Protein AF-A0A314XZB0-F1 (afdb_monomer)

Foldseek 3Di:
DDPPPPPDDPVPPVPLDFDKDFPDWDQDPPNPWIWTFMQGQQFIWIATPPVRDIDTDGGRDDPDPDPSSDRPADPVNCPVVVVVVDDD

Radius of gyration: 19.05 Å; Cα contacts (8 Å, |Δi|>4): 107; chains: 1; bounding box: 46×52×43 Å

Sequence (88 aa):
MVPEHNLDDPSKEETWYYAFVVLFLAREANKEGSSLLLHIPCKVISYNLRDKSFEKACELTSKGTESKRSLQVGWRDAYHYIETLACV

Secondary structure (DSSP, 8-state):
---------GGG--------EEEEEEE-SSTT-EEEEEEETTEEEEEETTT--EEEEEE----SS--TTS-SS-TTTTHHHHGGGS--

Nearest PDB structures (foldseek):
  8ghl-assembly1_G  TM=5.248E-01  e=9.9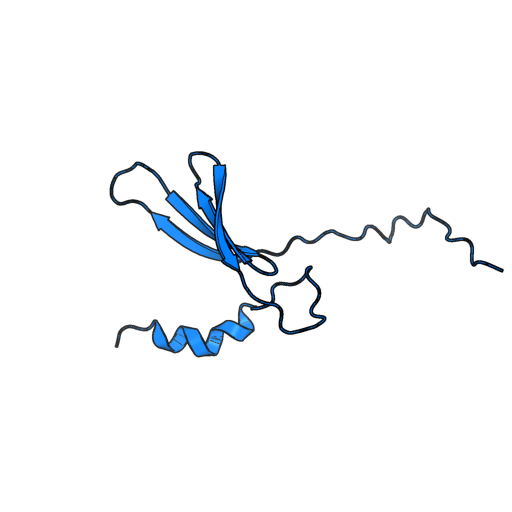88E-01  Saccharomyces cerevisiae
  9eh2-assembly1_y  TM=6.565E-01  e=1.642E+00  Homo sapiens
  8hmf-assembly1_E  TM=4.688E-01  e=7.320E-01  Tetrahymena thermophila
  8ghn-assembly1_G  TM=5.248E-01  e=4.725E+00  Saccharomyces cerevisiae
  8ghn-assembly1_A  TM=5.292E-01  e=5.028E+00  Saccharomyces cerevisiae

pLDDT: mean 71.65, std 15.75, range [35.84, 93.38]

Mean predicted aligned error: 13.26 Å

Organism: NCBI:txid2094558

Solvent-accessible surface area (backbone atoms only — not comparable to full-atom values): 5802 Å² total; per-residue (Å²): 137,80,83,80,79,79,85,83,58,84,87,68,67,76,74,82,71,82,62,71,45,82,75,45,79,48,70,49,93,60,94,82,44,42,32,39,33,34,41,38,45,52,27,32,32,36,35,35,69,77,84,69,46,78,44,84,72,45,78,45,82,73,93,58,92,68,59,80,73,43,62,86,73,48,78,81,71,46,53,83,62,52,70,75,70,61,85,127

Structure (mmCIF, N/CA/C/O backbone):
data_AF-A0A314XZB0-F1
#
_entry.id   AF-A0A314XZB0-F1
#
loop_
_atom_site.group_PDB
_atom_site.id
_atom_site.type_symbol
_atom_site.label_atom_id
_atom_site.label_alt_id
_atom_site.label_comp_id
_atom_site.label_asym_id
_atom_site.label_entity_id
_atom_site.label_seq_id
_atom_site.pdbx_PDB_ins_code
_atom_site.Cartn_x
_atom_site.Cartn_y
_atom_site.Cartn_z
_atom_site.occupancy
_atom_site.B_iso_or_equiv
_atom_site.auth_seq_id
_atom_site.auth_comp_id
_atom_site.auth_asym_id
_atom_site.auth_atom_id
_atom_site.pdbx_PDB_model_num
ATOM 1 N N . MET A 1 1 ? 29.480 22.215 -27.049 1.00 35.84 1 MET A N 1
ATOM 2 C CA . MET A 1 1 ? 28.287 22.903 -27.578 1.00 35.84 1 MET A CA 1
ATOM 3 C C . MET A 1 1 ? 27.095 22.133 -27.042 1.00 35.84 1 MET A C 1
ATOM 5 O O . MET A 1 1 ? 26.910 20.985 -27.423 1.00 35.84 1 MET A O 1
ATOM 9 N N . VAL A 1 2 ? 26.450 22.670 -26.009 1.00 41.84 2 VAL A N 1
ATOM 10 C CA . VAL A 1 2 ? 25.320 22.024 -25.324 1.00 41.84 2 VAL A CA 1
ATOM 11 C C . VAL A 1 2 ? 24.094 22.198 -26.223 1.00 41.84 2 VAL A C 1
ATOM 13 O O . VAL A 1 2 ? 23.909 23.311 -26.715 1.00 41.84 2 VAL A O 1
ATOM 16 N N . PRO A 1 3 ? 23.283 21.162 -26.497 1.00 46.22 3 PRO A N 1
ATOM 17 C CA . PRO A 1 3 ? 22.017 21.378 -27.177 1.00 46.22 3 PRO A CA 1
ATOM 18 C C . PRO A 1 3 ? 21.109 22.142 -26.218 1.00 46.22 3 PRO A C 1
ATOM 20 O O . PRO A 1 3 ? 20.826 21.668 -25.116 1.00 46.22 3 PRO A O 1
ATOM 23 N N . GLU A 1 4 ? 20.698 23.339 -26.618 1.00 50.84 4 GLU A N 1
ATOM 24 C CA . GLU A 1 4 ? 19.723 24.112 -25.864 1.00 50.84 4 GLU A CA 1
ATOM 25 C C . GLU A 1 4 ? 18.405 23.339 -25.849 1.00 50.84 4 GLU A C 1
ATOM 27 O O . GLU A 1 4 ? 17.790 23.071 -26.884 1.00 50.84 4 GLU A O 1
ATOM 32 N N . HIS A 1 5 ? 18.006 22.906 -24.656 1.00 53.44 5 HIS A N 1
ATOM 33 C CA . HIS A 1 5 ? 16.689 22.345 -24.426 1.00 53.44 5 HIS A CA 1
ATOM 34 C C . HIS A 1 5 ? 15.675 23.484 -24.535 1.00 53.44 5 HIS A C 1
ATOM 36 O O . HIS A 1 5 ? 15.451 24.220 -23.577 1.00 53.44 5 HIS A O 1
ATOM 42 N N . ASN A 1 6 ? 15.074 23.627 -25.715 1.00 44.91 6 ASN A N 1
ATOM 43 C CA . ASN A 1 6 ? 13.856 24.408 -25.892 1.00 44.91 6 ASN A CA 1
ATOM 44 C C . ASN A 1 6 ? 12.785 23.837 -24.946 1.00 44.91 6 ASN A C 1
ATOM 46 O O . ASN A 1 6 ? 12.447 22.654 -25.030 1.00 44.91 6 ASN A O 1
ATOM 50 N N . LEU A 1 7 ? 12.321 24.667 -24.013 1.00 57.59 7 LEU A N 1
ATOM 51 C CA . LEU A 1 7 ? 11.486 24.287 -22.869 1.00 57.59 7 LEU A CA 1
ATOM 52 C C . LEU A 1 7 ? 9.971 24.380 -23.124 1.00 57.59 7 LEU A C 1
ATOM 54 O O . LEU A 1 7 ? 9.206 24.135 -22.201 1.00 57.59 7 LEU A O 1
ATOM 58 N N . ASP A 1 8 ? 9.526 24.653 -24.351 1.00 56.34 8 ASP A N 1
ATOM 59 C CA . ASP A 1 8 ? 8.113 24.946 -24.641 1.00 56.34 8 ASP A CA 1
ATOM 60 C C . ASP A 1 8 ? 7.499 23.995 -25.684 1.00 56.34 8 ASP A C 1
ATOM 62 O O . ASP A 1 8 ? 6.935 24.425 -26.689 1.00 56.34 8 ASP A O 1
ATOM 66 N N . ASP A 1 9 ? 7.608 22.682 -25.462 1.00 55.25 9 ASP A N 1
ATOM 67 C CA . ASP A 1 9 ? 6.763 21.702 -26.156 1.00 55.25 9 ASP A CA 1
ATOM 68 C C . ASP A 1 9 ? 5.655 21.210 -25.202 1.00 55.25 9 ASP A C 1
ATOM 70 O O . ASP A 1 9 ? 5.920 20.352 -24.352 1.00 55.25 9 ASP A O 1
ATOM 74 N N . PRO A 1 10 ? 4.410 21.715 -25.324 1.00 53.66 10 PRO A N 1
ATOM 75 C CA . PRO A 1 10 ? 3.286 21.289 -24.490 1.00 53.66 10 PRO A CA 1
ATOM 76 C C . PRO A 1 10 ? 2.868 19.827 -24.733 1.00 53.66 10 PRO A C 1
ATOM 78 O O . PRO A 1 10 ? 1.998 19.321 -24.031 1.00 53.66 10 PRO A O 1
ATOM 81 N N . SER A 1 11 ? 3.478 19.112 -25.690 1.00 54.06 11 SER A N 1
ATOM 82 C CA . SER A 1 11 ? 3.254 17.672 -25.878 1.00 54.06 11 SER A CA 1
ATOM 83 C C . SER A 1 11 ? 4.033 16.785 -24.897 1.00 54.06 11 SER A C 1
ATOM 85 O O . SER A 1 11 ? 3.774 15.584 -24.820 1.00 54.06 11 SER A O 1
ATOM 87 N N . LYS A 1 12 ? 4.956 17.361 -24.110 1.00 50.47 12 LYS A N 1
ATOM 88 C CA . LYS A 1 12 ? 5.694 16.663 -23.045 1.00 50.47 12 LYS A CA 1
ATOM 89 C C . LYS A 1 12 ? 5.138 16.954 -21.657 1.00 50.47 12 LYS A C 1
ATOM 91 O O . LYS A 1 12 ? 5.895 17.101 -20.698 1.00 50.47 12 LYS A O 1
ATOM 96 N N . GLU A 1 13 ? 3.817 17.001 -21.524 1.00 53.16 13 GLU A N 1
ATOM 97 C CA . GLU A 1 13 ? 3.204 16.760 -20.223 1.00 53.16 13 GLU A CA 1
ATOM 98 C C . GLU A 1 13 ? 3.537 15.319 -19.825 1.00 53.16 13 GLU A C 1
ATOM 100 O O . GLU A 1 13 ? 2.825 14.378 -20.178 1.00 53.16 13 GLU A O 1
ATOM 105 N N . GLU A 1 14 ? 4.669 15.123 -19.137 1.00 57.81 14 GLU A N 1
ATOM 106 C CA . GLU A 1 14 ? 4.968 13.859 -18.476 1.00 57.81 14 GLU A CA 1
ATOM 107 C C . GLU A 1 14 ? 3.806 13.586 -17.531 1.00 57.81 14 GLU A C 1
ATOM 109 O O . GLU A 1 14 ? 3.681 14.186 -16.466 1.00 57.81 14 GLU A O 1
ATOM 114 N N . THR A 1 15 ? 2.875 12.747 -17.968 1.00 52.88 15 THR A N 1
ATOM 115 C CA . THR A 1 15 ? 1.687 12.438 -17.198 1.00 52.88 15 THR A CA 1
ATOM 116 C C . THR A 1 15 ? 2.157 11.553 -16.054 1.00 52.88 15 THR A C 1
ATOM 118 O O . THR A 1 15 ? 2.503 10.387 -16.249 1.00 52.88 15 THR A O 1
ATOM 121 N N . TRP A 1 16 ? 2.264 12.135 -14.860 1.00 56.19 16 TRP A N 1
ATOM 122 C CA . TRP A 1 16 ? 2.720 11.458 -13.649 1.00 56.19 16 TRP A CA 1
ATOM 123 C C . TRP A 1 16 ? 1.662 10.438 -13.206 1.00 56.19 16 TRP A C 1
ATOM 125 O O .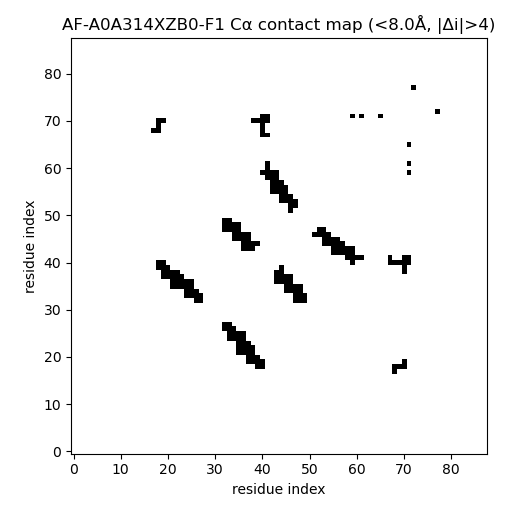 TRP A 1 16 ? 0.893 10.673 -12.275 1.00 56.19 16 TRP A O 1
ATOM 135 N N . TYR A 1 17 ? 1.586 9.299 -13.894 1.00 60.00 17 TYR A N 1
ATOM 136 C CA . TYR A 1 17 ? 0.689 8.209 -13.536 1.00 60.00 17 TYR A CA 1
ATOM 137 C C . TYR A 1 17 ? 1.203 7.527 -12.268 1.00 60.00 17 TYR A C 1
ATOM 139 O O . TYR A 1 17 ? 2.128 6.716 -12.300 1.00 60.00 17 TYR A O 1
ATOM 147 N N . TYR A 1 18 ? 0.596 7.862 -11.131 1.00 69.56 18 TYR A N 1
ATOM 148 C CA . TYR A 1 18 ? 0.827 7.147 -9.883 1.00 69.56 18 TYR A CA 1
ATOM 149 C C . TYR A 1 18 ? 0.008 5.852 -9.887 1.00 69.56 18 TYR A C 1
ATOM 151 O O . TYR A 1 18 ? -1.207 5.870 -9.687 1.00 69.56 18 TYR A O 1
ATOM 159 N N . ALA A 1 19 ? 0.661 4.723 -10.162 1.00 79.50 19 ALA A N 1
ATOM 160 C CA . ALA A 1 19 ? 0.009 3.418 -10.170 1.00 79.50 19 ALA A CA 1
ATOM 161 C C . ALA A 1 19 ? -0.136 2.862 -8.744 1.00 79.50 19 ALA A C 1
ATOM 163 O O . ALA A 1 19 ? 0.824 2.840 -7.973 1.00 79.50 19 ALA A O 1
ATOM 164 N N . PHE A 1 20 ? -1.327 2.365 -8.414 1.00 85.88 20 PHE A N 1
ATOM 165 C CA . PHE A 1 20 ? -1.600 1.630 -7.180 1.00 85.88 20 PHE A CA 1
ATOM 166 C C . PHE A 1 20 ? -2.594 0.495 -7.445 1.00 85.88 20 PHE A C 1
ATOM 168 O O . PHE A 1 20 ? -3.368 0.546 -8.400 1.00 85.88 20 PHE A O 1
ATOM 175 N N . VAL A 1 21 ? -2.584 -0.524 -6.588 1.00 87.44 21 VAL A N 1
ATOM 176 C CA . VAL A 1 21 ? -3.540 -1.639 -6.606 1.00 87.44 21 VAL A CA 1
ATOM 177 C C . VAL A 1 21 ? -4.163 -1.782 -5.224 1.00 87.44 21 VAL A C 1
ATOM 179 O O . VAL A 1 21 ? -3.458 -1.793 -4.217 1.00 87.44 21 VAL A O 1
ATOM 182 N N . VAL A 1 22 ? -5.488 -1.911 -5.170 1.00 89.38 22 VAL A N 1
ATOM 183 C CA . VAL A 1 22 ? -6.205 -2.244 -3.934 1.00 89.38 22 VAL A CA 1
ATOM 184 C C . VAL A 1 22 ? -6.133 -3.755 -3.738 1.00 89.38 22 VAL A C 1
ATOM 186 O O . VAL A 1 22 ? -6.687 -4.504 -4.536 1.00 89.38 22 VAL A O 1
ATOM 189 N N . LEU A 1 23 ? -5.436 -4.196 -2.692 1.00 87.56 23 LEU A N 1
ATOM 190 C CA . LEU A 1 23 ? -5.298 -5.615 -2.361 1.00 87.56 23 LEU A CA 1
ATOM 191 C C . LEU A 1 23 ? -6.482 -6.114 -1.532 1.00 87.56 23 LEU A C 1
ATOM 193 O O . LEU A 1 23 ? -6.977 -7.214 -1.757 1.00 87.56 23 LEU A O 1
ATOM 197 N N . PHE A 1 24 ? -6.918 -5.320 -0.550 1.00 88.00 24 PHE A N 1
ATOM 198 C CA . PHE A 1 24 ? -7.928 -5.748 0.412 1.00 88.00 24 PHE A CA 1
ATOM 199 C C . PHE A 1 24 ? -8.634 -4.560 1.074 1.00 88.00 24 PHE A C 1
ATOM 201 O O . PHE A 1 24 ? -8.016 -3.523 1.316 1.00 88.00 24 PHE A O 1
ATOM 208 N N . LEU A 1 25 ? -9.915 -4.730 1.409 1.00 90.19 25 LEU A N 1
ATOM 209 C CA . LEU A 1 25 ? -10.664 -3.834 2.290 1.00 90.19 25 LEU A CA 1
ATOM 210 C C . LEU A 1 25 ? -10.927 -4.568 3.608 1.00 90.19 25 LEU A C 1
ATOM 212 O O . LEU A 1 25 ? -11.800 -5.431 3.686 1.00 90.19 25 LEU A O 1
ATOM 216 N N . ALA A 1 26 ? -10.176 -4.206 4.643 1.00 85.31 26 ALA A N 1
ATOM 217 C CA . ALA A 1 26 ? -10.375 -4.713 5.989 1.00 85.31 26 ALA A CA 1
ATOM 218 C C . ALA A 1 26 ? -11.526 -3.959 6.655 1.00 85.31 26 ALA A C 1
ATOM 220 O O . ALA A 1 26 ? -11.504 -2.731 6.749 1.00 85.31 26 ALA A O 1
ATOM 221 N N . ARG A 1 27 ? -12.530 -4.695 7.132 1.00 83.25 27 ARG A N 1
ATOM 222 C CA . ARG A 1 27 ? -13.616 -4.154 7.952 1.00 83.25 27 ARG A CA 1
ATOM 223 C C . ARG A 1 27 ? -13.423 -4.633 9.384 1.00 83.25 27 ARG A C 1
ATOM 225 O O . ARG A 1 27 ? -13.394 -5.839 9.613 1.00 83.25 27 ARG A O 1
ATOM 232 N N . GLU A 1 28 ? -13.308 -3.712 10.332 1.00 72.19 28 GLU A N 1
ATOM 233 C CA . GLU A 1 28 ? -13.268 -4.082 11.746 1.00 72.19 28 GLU A CA 1
ATOM 234 C C . GLU A 1 28 ? -14.660 -4.540 12.212 1.00 72.19 28 GLU A C 1
ATOM 236 O O . GLU A 1 28 ? -15.693 -4.026 11.766 1.00 72.19 28 GLU A O 1
ATOM 241 N N . ALA A 1 29 ? -14.690 -5.572 13.064 1.00 69.88 29 ALA A N 1
ATOM 242 C CA . ALA A 1 29 ? -15.922 -6.224 13.523 1.00 69.88 29 ALA A CA 1
ATOM 243 C C . ALA A 1 29 ? -16.801 -5.278 14.358 1.00 69.88 29 ALA A C 1
ATOM 245 O O . ALA A 1 29 ? -18.030 -5.267 14.273 1.00 69.88 29 ALA A O 1
ATOM 246 N N . ASN A 1 30 ? -16.146 -4.441 15.139 1.00 64.88 30 ASN A N 1
ATOM 247 C CA . ASN A 1 30 ? -16.696 -3.316 15.855 1.00 64.88 30 ASN A CA 1
ATOM 248 C C . ASN A 1 30 ? -16.538 -2.109 14.928 1.00 64.88 30 ASN A C 1
ATOM 250 O O . ASN A 1 30 ? -15.512 -1.964 14.277 1.00 64.88 30 ASN A O 1
ATOM 254 N N . LYS A 1 31 ? -17.585 -1.289 14.790 1.00 58.47 31 LYS A N 1
ATOM 255 C CA . LYS A 1 31 ? -17.776 -0.244 13.757 1.00 58.47 31 LYS A CA 1
ATOM 256 C C . LYS A 1 31 ? -16.747 0.916 13.823 1.00 58.47 31 LYS A C 1
ATOM 258 O O . LYS A 1 31 ? -17.036 2.032 13.387 1.00 58.47 31 LYS A O 1
ATOM 263 N N . GLU A 1 32 ? -15.571 0.673 14.396 1.00 61.72 32 GLU A N 1
ATOM 264 C CA . GLU A 1 32 ? -14.460 1.576 14.656 1.00 61.72 32 GLU A CA 1
ATOM 265 C C . GLU A 1 32 ? -13.547 1.847 13.449 1.00 61.72 32 GLU A C 1
ATOM 267 O O . GLU A 1 32 ? -12.776 2.802 13.493 1.00 61.72 32 GLU A O 1
ATOM 272 N N . GLY A 1 33 ? -13.694 1.156 12.320 1.00 66.56 33 GLY A N 1
ATOM 273 C CA . GLY A 1 33 ? -12.883 1.509 11.161 1.00 66.56 33 GLY A CA 1
ATOM 274 C C . GLY A 1 33 ? -12.975 0.545 9.996 1.00 66.56 33 GLY A C 1
ATOM 275 O O . GLY A 1 33 ? -13.402 -0.604 10.113 1.00 66.56 33 GLY A O 1
ATOM 276 N N . SER A 1 34 ? -12.567 1.043 8.838 1.00 85.38 34 SER A N 1
ATOM 277 C CA . SER A 1 34 ? -12.240 0.217 7.686 1.00 85.38 34 SER A CA 1
ATOM 278 C C . SER A 1 34 ? -10.919 0.702 7.115 1.00 85.38 34 SER A C 1
ATOM 280 O O . SER A 1 34 ? -10.721 1.912 6.987 1.00 85.38 34 SER A O 1
ATOM 282 N N . SER A 1 35 ? -10.046 -0.228 6.752 1.00 90.81 35 SER A N 1
ATOM 283 C CA . SER A 1 35 ? -8.718 0.080 6.229 1.00 90.81 35 SER A CA 1
ATOM 284 C C . SER A 1 35 ? -8.530 -0.556 4.859 1.00 90.81 35 SER A C 1
ATOM 286 O O . SER A 1 35 ? -8.897 -1.710 4.640 1.00 90.81 35 SER A O 1
ATOM 288 N N . LEU A 1 36 ? -7.968 0.201 3.923 1.00 92.88 36 LEU A N 1
ATOM 289 C CA . LEU A 1 36 ? -7.570 -0.289 2.609 1.00 92.88 36 LEU A CA 1
ATOM 290 C C . LEU A 1 36 ? -6.115 -0.727 2.649 1.00 92.88 36 LEU A C 1
ATOM 292 O O . LEU A 1 36 ? -5.244 0.048 3.027 1.00 92.88 36 LEU A O 1
ATOM 296 N N . LEU A 1 37 ? -5.839 -1.937 2.186 1.00 92.69 37 LEU A N 1
ATOM 297 C CA . LEU A 1 37 ? -4.481 -2.377 1.921 1.00 92.69 37 LEU A CA 1
ATOM 298 C C . LEU A 1 37 ? -4.144 -2.064 0.460 1.00 92.69 37 LEU A C 1
ATOM 300 O O . LEU A 1 37 ? -4.799 -2.565 -0.457 1.00 92.69 37 LEU A O 1
ATOM 304 N N . LEU A 1 38 ? -3.142 -1.218 0.246 1.00 91.69 38 LEU A N 1
ATOM 305 C CA . LEU A 1 38 ? -2.733 -0.724 -1.065 1.00 91.69 38 LEU A CA 1
ATOM 306 C C . LEU A 1 38 ? -1.323 -1.205 -1.392 1.00 91.69 38 LEU A C 1
ATOM 308 O O . LEU A 1 38 ? -0.393 -1.022 -0.606 1.00 91.69 38 LEU A O 1
ATOM 312 N N . HIS A 1 39 ? -1.152 -1.755 -2.586 1.00 89.19 39 HIS A N 1
ATOM 313 C CA . HIS A 1 39 ? 0.152 -1.960 -3.196 1.00 89.19 39 HIS A CA 1
ATOM 314 C C . HIS A 1 39 ? 0.513 -0.732 -4.035 1.00 89.19 39 HIS A C 1
ATOM 316 O O . HIS A 1 39 ? -0.227 -0.341 -4.939 1.00 89.19 39 HIS A O 1
ATOM 322 N N . ILE A 1 40 ? 1.661 -0.137 -3.729 1.00 87.06 40 ILE A N 1
ATOM 323 C CA . ILE A 1 40 ? 2.290 0.953 -4.478 1.00 87.06 40 ILE A CA 1
ATOM 324 C C . ILE A 1 40 ? 3.744 0.558 -4.781 1.00 87.06 40 ILE A C 1
ATOM 326 O O . ILE A 1 40 ? 4.246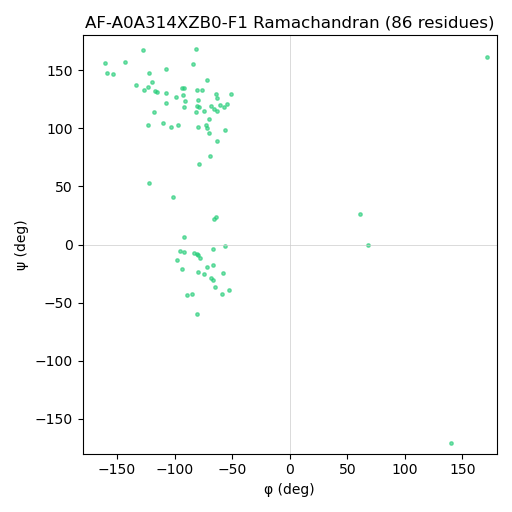 -0.401 -4.190 1.00 87.06 40 ILE A O 1
ATOM 330 N N . PRO A 1 41 ? 4.461 1.259 -5.675 1.00 85.12 41 PRO A N 1
ATOM 331 C CA . PRO A 1 41 ? 5.839 0.899 -5.986 1.00 85.12 41 PRO A CA 1
ATOM 332 C C . PRO A 1 41 ? 6.697 0.739 -4.720 1.00 85.12 41 PRO A C 1
ATOM 334 O O . PRO A 1 41 ? 6.705 1.617 -3.851 1.00 85.12 41 PRO A O 1
ATOM 337 N N . CYS A 1 42 ? 7.404 -0.389 -4.623 1.00 83.19 42 CYS A N 1
ATOM 338 C CA . CYS A 1 42 ? 8.306 -0.752 -3.525 1.00 83.19 42 CYS A CA 1
ATOM 339 C C . CYS A 1 42 ? 7.661 -1.024 -2.158 1.00 83.19 42 CYS A C 1
ATOM 341 O O . CYS A 1 42 ? 8.391 -1.332 -1.217 1.00 83.19 42 CYS A O 1
ATOM 343 N N . LYS A 1 43 ? 6.335 -0.930 -1.986 1.00 88.56 43 LYS A N 1
ATOM 344 C CA . LYS A 1 43 ? 5.725 -1.125 -0.661 1.00 88.56 43 LYS A CA 1
ATOM 345 C C . LYS A 1 43 ? 4.238 -1.454 -0.692 1.00 88.56 43 LYS A C 1
ATOM 347 O O . LYS A 1 43 ? 3.487 -1.062 -1.581 1.00 88.56 43 LYS A O 1
ATOM 352 N N . VAL A 1 44 ? 3.805 -2.103 0.377 1.00 91.19 44 VAL A N 1
ATOM 353 C CA . VAL A 1 44 ? 2.399 -2.255 0.733 1.00 91.19 44 VAL A CA 1
ATOM 354 C C . VAL A 1 44 ? 2.112 -1.357 1.931 1.00 91.19 44 VAL A C 1
ATOM 356 O O . VAL A 1 44 ? 2.848 -1.368 2.923 1.00 91.19 44 VAL A O 1
ATOM 359 N N . ILE A 1 45 ? 1.047 -0.569 1.840 1.00 93.38 45 ILE A N 1
ATOM 360 C CA . ILE A 1 45 ? 0.594 0.339 2.896 1.00 93.38 45 ILE A CA 1
ATOM 361 C C . ILE A 1 45 ? -0.841 0.007 3.301 1.00 93.38 45 ILE A C 1
ATOM 363 O O . ILE A 1 45 ? -1.645 -0.413 2.474 1.00 93.38 45 ILE A O 1
ATOM 367 N N . SER A 1 46 ? -1.158 0.218 4.570 1.00 93.25 46 SER A N 1
ATOM 368 C CA . SER A 1 46 ? -2.523 0.291 5.077 1.00 93.25 46 SER A CA 1
ATOM 369 C C . SER A 1 46 ? -2.961 1.753 5.082 1.00 93.25 46 SER A C 1
ATOM 371 O O . SER A 1 46 ? -2.203 2.627 5.500 1.00 93.25 46 SER A O 1
ATOM 373 N N . TYR A 1 47 ? -4.165 2.028 4.600 1.00 92.19 47 TYR A N 1
ATOM 374 C CA . TYR A 1 47 ? -4.804 3.335 4.637 1.00 92.19 47 TYR A CA 1
ATOM 375 C C . TYR A 1 47 ? -6.077 3.246 5.464 1.00 92.19 47 TYR A C 1
ATOM 377 O O . TYR A 1 47 ? -7.035 2.581 5.066 1.00 92.19 47 TYR A O 1
ATOM 385 N N . ASN A 1 48 ? -6.100 3.925 6.602 1.00 91.19 48 ASN A N 1
ATOM 386 C CA . ASN A 1 48 ? -7.273 3.972 7.455 1.00 91.19 48 ASN A CA 1
ATOM 387 C C . ASN A 1 48 ? -8.268 5.002 6.894 1.00 91.19 48 ASN A C 1
ATOM 389 O O . ASN A 1 48 ? -7.971 6.189 6.775 1.00 91.19 48 ASN A O 1
ATOM 393 N N . LEU A 1 49 ? -9.474 4.549 6.534 1.00 89.75 49 LEU A N 1
ATOM 394 C CA . LEU A 1 49 ? -10.479 5.397 5.883 1.00 89.75 49 LEU A CA 1
ATOM 395 C C . LEU A 1 49 ? -11.101 6.439 6.824 1.00 89.75 49 LEU A C 1
ATOM 397 O O . LEU A 1 49 ? -11.682 7.416 6.351 1.00 89.75 49 LEU A O 1
ATOM 401 N N . ARG A 1 50 ? -11.008 6.240 8.143 1.00 88.56 50 ARG A N 1
ATOM 402 C CA . ARG A 1 50 ? -11.583 7.14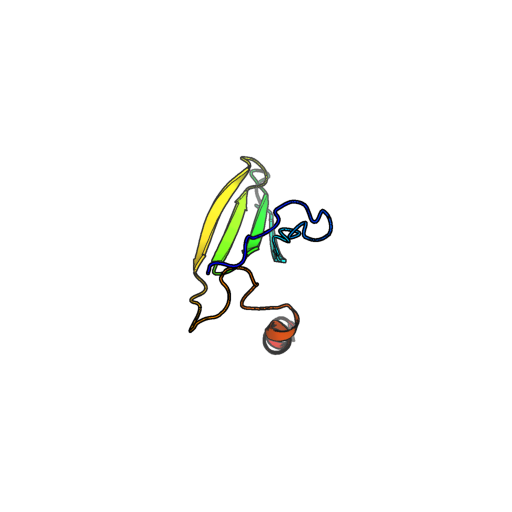0 9.147 1.00 88.56 50 ARG A CA 1
ATOM 403 C C . ARG A 1 50 ? -10.689 8.347 9.375 1.00 88.56 50 ARG A C 1
ATOM 405 O O . ARG A 1 50 ? -11.139 9.478 9.214 1.00 88.56 50 ARG A O 1
ATOM 412 N N . ASP A 1 51 ? -9.456 8.100 9.794 1.00 90.62 51 ASP A N 1
ATOM 413 C CA . ASP A 1 51 ? -8.511 9.158 10.161 1.00 90.62 51 ASP A CA 1
ATOM 414 C C . ASP A 1 51 ? -7.633 9.604 8.982 1.00 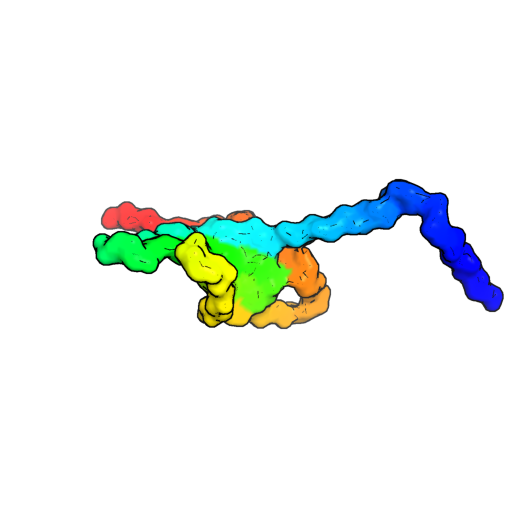90.62 51 ASP A C 1
ATOM 416 O O . ASP A 1 51 ? -6.922 10.603 9.087 1.00 90.62 51 ASP A O 1
ATOM 420 N N . LYS A 1 52 ? -7.739 8.914 7.836 1.00 90.88 52 LYS A N 1
ATOM 421 C CA . LYS A 1 52 ? -6.972 9.163 6.609 1.00 90.88 52 LYS A CA 1
ATOM 422 C C . LYS A 1 52 ? -5.464 9.008 6.818 1.00 90.88 52 LYS A C 1
ATOM 424 O O . LYS A 1 52 ? -4.678 9.624 6.096 1.00 90.88 52 LYS A O 1
ATOM 429 N N . SER A 1 53 ? -5.063 8.201 7.797 1.00 92.12 53 SER A N 1
ATOM 430 C CA . SER A 1 53 ? -3.667 7.895 8.076 1.00 92.12 53 SER A CA 1
ATOM 431 C C . SER A 1 53 ? -3.150 6.756 7.197 1.00 92.12 53 SER A C 1
ATOM 433 O O . SER A 1 53 ? -3.907 5.919 6.700 1.00 92.12 53 SER A O 1
ATOM 435 N N . PHE A 1 54 ? -1.832 6.746 6.998 1.00 92.06 54 PHE A N 1
ATOM 436 C CA . PHE A 1 54 ? -1.129 5.689 6.285 1.00 92.06 54 PHE A CA 1
ATOM 437 C C . PHE A 1 54 ? -0.148 5.001 7.224 1.00 92.06 54 PHE A C 1
ATOM 439 O O . PHE A 1 54 ? 0.675 5.660 7.859 1.00 92.06 54 PHE A O 1
ATOM 446 N N . GLU A 1 55 ? -0.177 3.677 7.232 1.00 92.75 55 GLU A N 1
ATOM 447 C CA . GLU A 1 55 ? 0.791 2.844 7.931 1.00 92.75 55 GLU A CA 1
ATOM 448 C C . GLU A 1 55 ? 1.508 1.943 6.927 1.00 92.75 55 GLU A C 1
ATOM 450 O O . GLU A 1 55 ? 0.908 1.413 5.989 1.00 92.75 55 GLU A O 1
ATOM 455 N N . LYS A 1 56 ? 2.819 1.765 7.091 1.00 92.31 56 LYS A N 1
ATOM 456 C CA . LYS A 1 56 ? 3.571 0.846 6.238 1.00 92.31 56 LYS A CA 1
ATOM 457 C C . LYS A 1 56 ? 3.348 -0.587 6.712 1.00 92.31 56 LYS A C 1
ATOM 459 O O . LYS A 1 56 ? 3.769 -0.930 7.808 1.00 92.31 56 LYS A O 1
ATOM 464 N N . ALA A 1 57 ? 2.771 -1.422 5.853 1.00 88.69 57 ALA A N 1
ATOM 465 C CA . ALA A 1 57 ? 2.549 -2.833 6.150 1.00 88.69 57 ALA A CA 1
ATOM 466 C C . ALA A 1 57 ? 3.749 -3.703 5.739 1.00 88.69 57 ALA A C 1
ATOM 468 O O . ALA A 1 57 ? 4.164 -4.583 6.486 1.00 88.69 57 ALA A O 1
ATOM 469 N N . CYS A 1 58 ? 4.324 -3.464 4.554 1.00 88.19 58 CYS A N 1
ATOM 470 C CA . CYS A 1 58 ? 5.433 -4.267 4.031 1.00 88.19 58 CYS A CA 1
ATOM 471 C C . CYS A 1 58 ? 6.312 -3.465 3.059 1.00 88.19 58 CYS A C 1
ATOM 473 O O . CYS A 1 58 ? 5.810 -2.620 2.318 1.00 88.19 58 CYS A O 1
ATOM 475 N N . GLU A 1 59 ? 7.617 -3.743 3.038 1.00 88.00 59 GLU A N 1
ATOM 476 C CA . GLU A 1 59 ? 8.544 -3.233 2.021 1.00 88.00 59 GLU A CA 1
ATOM 477 C C . GLU A 1 59 ? 8.768 -4.317 0.960 1.00 88.00 59 GLU A C 1
ATOM 479 O O . GLU A 1 59 ? 9.146 -5.443 1.284 1.00 88.00 59 GLU A O 1
ATOM 484 N N . LEU A 1 60 ? 8.567 -3.973 -0.307 1.00 81.25 60 LEU A N 1
ATOM 485 C CA . LEU A 1 60 ? 8.830 -4.850 -1.439 1.00 81.25 60 LEU A CA 1
ATOM 486 C C . LEU A 1 60 ? 10.215 -4.497 -1.990 1.00 81.25 60 LEU A C 1
ATOM 488 O O . LEU A 1 60 ? 10.424 -3.466 -2.636 1.00 81.25 60 LEU A O 1
ATOM 492 N N . THR A 1 61 ? 11.205 -5.329 -1.671 1.00 70.75 61 THR A N 1
ATOM 493 C CA . THR A 1 61 ? 12.583 -5.103 -2.115 1.00 70.75 61 THR A CA 1
ATOM 494 C C . THR A 1 61 ? 12.677 -5.237 -3.633 1.00 70.75 61 THR A C 1
ATOM 496 O O . THR A 1 61 ? 12.485 -6.314 -4.189 1.00 70.75 61 THR A O 1
ATOM 499 N N . SER A 1 62 ? 13.025 -4.138 -4.310 1.00 62.03 62 SER A N 1
ATOM 500 C CA . SER A 1 62 ? 13.417 -4.188 -5.719 1.00 62.03 62 SER A CA 1
ATOM 501 C C . SER A 1 62 ? 14.772 -4.880 -5.820 1.00 62.03 62 SER A C 1
ATOM 503 O O . SER A 1 62 ? 15.792 -4.300 -5.434 1.00 62.03 62 SER A O 1
ATOM 505 N N . LYS A 1 63 ? 14.824 -6.113 -6.327 1.00 56.91 63 LYS A N 1
ATOM 506 C CA . LYS A 1 63 ? 16.095 -6.737 -6.714 1.00 56.91 63 LYS A CA 1
ATOM 507 C C . LYS A 1 63 ? 16.532 -6.191 -8.078 1.00 56.91 63 LYS A C 1
ATOM 509 O O . LYS A 1 63 ? 16.521 -6.913 -9.063 1.00 56.91 63 LYS A O 1
ATOM 514 N N . GLY A 1 64 ? 16.926 -4.918 -8.144 1.00 58.06 64 GLY A N 1
ATOM 515 C CA . GLY A 1 64 ? 17.581 -4.354 -9.329 1.00 58.06 64 GLY A CA 1
ATOM 516 C C . GLY A 1 64 ? 17.167 -2.934 -9.706 1.00 58.06 64 GLY A C 1
ATOM 517 O O . GLY A 1 64 ? 16.452 -2.247 -8.976 1.00 58.06 64 GLY A O 1
ATOM 518 N N . THR A 1 65 ? 17.630 -2.515 -10.888 1.00 53.06 65 THR A N 1
ATOM 519 C CA . THR A 1 65 ? 17.337 -1.247 -11.586 1.00 53.06 65 THR A CA 1
ATOM 520 C C . THR A 1 65 ? 15.878 -1.116 -12.032 1.00 53.06 65 THR A C 1
ATOM 522 O O . THR A 1 65 ? 15.585 -0.367 -12.964 1.00 53.06 65 THR A O 1
ATOM 525 N N . GLU A 1 66 ? 14.948 -1.851 -11.423 1.00 56.84 66 GLU A N 1
ATOM 526 C CA . GLU A 1 66 ? 13.537 -1.653 -11.711 1.00 56.84 66 GLU A CA 1
ATOM 527 C C . GLU A 1 66 ? 13.147 -0.252 -11.260 1.00 56.84 66 GLU A C 1
ATOM 529 O O . GLU A 1 66 ? 13.481 0.211 -10.162 1.00 56.84 66 GLU A O 1
ATOM 534 N N . SER A 1 67 ? 12.498 0.457 -12.176 1.00 60.44 67 SER A N 1
ATOM 535 C CA . SER A 1 67 ? 12.066 1.821 -11.955 1.00 60.44 67 SER A CA 1
ATOM 536 C C . SER A 1 67 ? 11.219 1.860 -10.688 1.00 60.44 67 SER A C 1
ATOM 538 O O . SER A 1 67 ? 10.155 1.251 -10.631 1.00 60.44 67 SER A O 1
ATOM 540 N N . LYS A 1 68 ? 11.631 2.657 -9.693 1.00 64.50 68 LYS A N 1
ATOM 541 C CA . LYS A 1 68 ? 10.829 2.964 -8.488 1.00 64.50 68 LYS A CA 1
ATOM 542 C C . LYS A 1 68 ? 9.447 3.566 -8.812 1.00 64.50 68 LYS A C 1
ATOM 544 O O . LYS A 1 68 ? 8.710 3.935 -7.905 1.00 64.50 68 LYS A O 1
ATOM 549 N N . ARG A 1 69 ? 9.139 3.756 -10.098 1.00 65.94 69 ARG A N 1
ATOM 550 C CA . ARG A 1 69 ? 7.916 4.342 -10.635 1.00 65.94 69 ARG A CA 1
ATOM 551 C C . ARG A 1 69 ? 6.893 3.289 -11.079 1.00 65.94 69 ARG A C 1
ATOM 553 O O . ARG A 1 69 ? 5.751 3.663 -11.305 1.00 65.94 69 ARG A O 1
ATOM 560 N N . SER A 1 70 ? 7.262 2.010 -11.198 1.00 72.44 70 SER A N 1
ATOM 561 C CA . SER A 1 70 ? 6.336 0.927 -11.559 1.00 72.44 70 SER A CA 1
ATOM 562 C C . SER A 1 70 ? 6.013 0.025 -10.371 1.00 72.44 70 SER A C 1
ATOM 564 O O . SER A 1 70 ? 6.828 -0.163 -9.468 1.00 72.44 70 SER A O 1
ATOM 566 N N . LEU A 1 71 ? 4.814 -0.558 -10.383 1.00 75.00 71 LEU A N 1
ATOM 567 C CA . LEU A 1 71 ? 4.480 -1.660 -9.486 1.00 75.00 71 LEU A CA 1
ATOM 568 C C . LEU A 1 71 ? 5.392 -2.843 -9.826 1.00 75.00 71 LEU A C 1
ATOM 570 O O . LEU A 1 71 ? 5.450 -3.250 -10.981 1.00 75.00 71 LEU A O 1
ATOM 574 N N . GLN A 1 72 ? 6.104 -3.370 -8.832 1.00 73.25 72 GLN A N 1
ATOM 575 C CA . GLN A 1 72 ? 7.035 -4.494 -9.025 1.00 73.25 72 GLN A CA 1
ATOM 576 C C . GLN A 1 72 ? 6.296 -5.822 -9.207 1.00 73.25 72 GLN A C 1
ATOM 578 O O . GLN A 1 72 ? 6.821 -6.759 -9.791 1.00 73.25 72 GLN A O 1
ATOM 583 N N . VAL A 1 73 ? 5.075 -5.900 -8.675 1.00 69.69 73 VAL A N 1
ATOM 584 C CA . VAL A 1 73 ? 4.200 -7.068 -8.778 1.00 69.69 73 VAL A CA 1
ATOM 585 C C . VAL A 1 73 ? 2.886 -6.624 -9.409 1.00 69.69 73 VAL A C 1
ATOM 587 O O . VAL A 1 73 ? 2.052 -5.969 -8.777 1.00 69.69 73 VAL A O 1
ATOM 590 N N . GLY A 1 74 ? 2.712 -6.926 -10.688 1.00 68.44 74 GLY A N 1
ATOM 591 C CA . GLY A 1 74 ? 1.486 -6.647 -11.413 1.00 68.44 74 GLY A CA 1
ATOM 592 C C . GLY A 1 74 ? 0.411 -7.703 -11.166 1.00 68.44 74 GLY A C 1
ATOM 593 O O . GLY A 1 74 ? 0.665 -8.803 -10.680 1.00 68.44 74 GLY A O 1
ATOM 594 N N . TRP A 1 75 ? -0.815 -7.391 -11.594 1.00 63.03 75 TRP A N 1
ATOM 595 C CA . TRP A 1 75 ? -1.924 -8.355 -11.623 1.00 63.03 75 TRP A CA 1
ATOM 596 C C . TRP A 1 75 ? -1.550 -9.649 -12.364 1.00 63.03 75 TRP A C 1
ATOM 598 O O . TRP A 1 75 ? -1.930 -10.740 -11.949 1.00 63.03 75 TRP A O 1
ATOM 608 N N . ARG A 1 76 ? -0.793 -9.535 -13.467 1.00 64.50 76 ARG A N 1
ATOM 609 C CA . ARG A 1 76 ? -0.371 -10.688 -14.279 1.00 64.50 76 ARG A CA 1
ATOM 610 C C . ARG A 1 76 ? 0.597 -11.608 -13.532 1.00 64.50 76 ARG A C 1
ATOM 612 O O . ARG A 1 76 ? 0.559 -12.811 -13.759 1.00 64.50 76 ARG A O 1
ATOM 619 N N . ASP A 1 77 ? 1.401 -11.060 -12.625 1.00 66.38 77 ASP A N 1
ATOM 620 C CA . ASP A 1 77 ? 2.399 -11.815 -11.861 1.00 66.38 77 ASP A CA 1
ATOM 621 C C . ASP A 1 77 ? 1.769 -12.569 -10.679 1.00 66.38 77 ASP A C 1
ATOM 623 O O . ASP A 1 77 ? 2.294 -13.582 -10.221 1.00 66.38 77 ASP A O 1
ATOM 627 N N . ALA A 1 78 ? 0.608 -12.107 -10.203 1.00 64.56 78 ALA A N 1
ATOM 628 C CA . ALA A 1 78 ? -0.109 -12.704 -9.079 1.00 64.56 78 ALA A CA 1
ATOM 629 C C . ALA A 1 78 ? -0.892 -13.981 -9.444 1.00 64.56 78 ALA A C 1
ATOM 631 O O . ALA A 1 78 ? -1.339 -14.692 -8.546 1.00 64.56 78 ALA A O 1
ATOM 632 N N . TYR A 1 79 ? -1.058 -14.295 -10.735 1.00 64.38 79 TYR A N 1
ATOM 633 C CA . TYR A 1 79 ? -1.960 -15.359 -11.194 1.00 64.38 79 TYR A CA 1
ATOM 634 C C . TYR A 1 79 ? -1.620 -16.739 -10.608 1.00 64.38 79 TYR A C 1
ATOM 636 O O . TYR A 1 79 ? -2.507 -17.424 -10.110 1.00 64.38 79 TYR A O 1
ATOM 644 N N . HIS A 1 80 ? -0.334 -17.102 -10.553 1.00 60.12 80 HIS A N 1
ATOM 645 C CA . HIS A 1 80 ? 0.109 -18.380 -9.977 1.00 60.12 80 HIS A CA 1
ATOM 646 C C . HIS A 1 80 ? -0.117 -18.496 -8.460 1.00 60.12 80 HIS A C 1
ATOM 648 O O . HIS A 1 80 ? -0.105 -19.596 -7.920 1.00 60.12 80 HIS A O 1
ATOM 654 N N . TYR A 1 81 ? -0.326 -17.380 -7.756 1.00 61.28 81 TYR A N 1
ATOM 655 C CA . TYR A 1 81 ? -0.568 -17.377 -6.311 1.00 61.28 81 TYR A CA 1
ATOM 656 C C . TYR A 1 81 ? -2.065 -17.397 -5.966 1.00 61.28 81 TYR A C 1
ATOM 658 O O . TYR A 1 81 ? -2.437 -17.829 -4.874 1.00 61.28 81 TYR A O 1
ATOM 666 N N . ILE A 1 82 ? -2.936 -16.988 -6.897 1.00 62.62 82 ILE A N 1
ATOM 667 C CA . ILE A 1 82 ? -4.396 -16.966 -6.705 1.00 62.62 82 ILE A CA 1
ATOM 668 C C . ILE A 1 82 ? -4.977 -18.385 -6.603 1.00 62.62 82 ILE A C 1
ATOM 670 O O . ILE A 1 82 ? -5.950 -18.582 -5.878 1.00 62.62 82 ILE A O 1
ATOM 674 N N . GLU A 1 83 ? -4.355 -19.386 -7.237 1.00 57.66 83 GLU A N 1
ATOM 675 C CA . GLU A 1 83 ? -4.807 -20.788 -7.176 1.00 57.66 83 GLU A CA 1
ATOM 676 C C . GLU A 1 83 ? -4.870 -21.344 -5.743 1.00 57.66 83 GLU A C 1
ATOM 678 O O . GLU A 1 83 ? -5.675 -22.225 -5.458 1.00 57.66 83 GLU A O 1
ATOM 683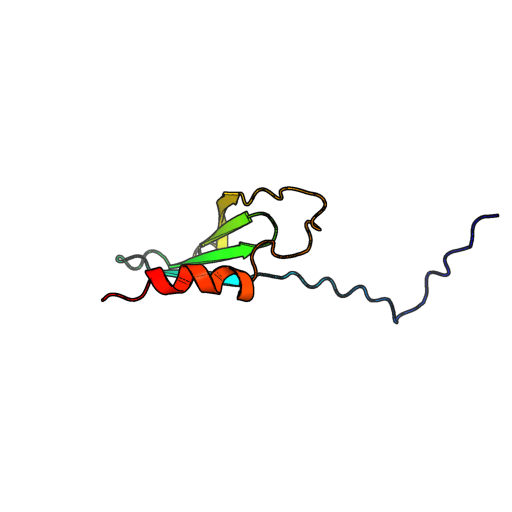 N N . THR A 1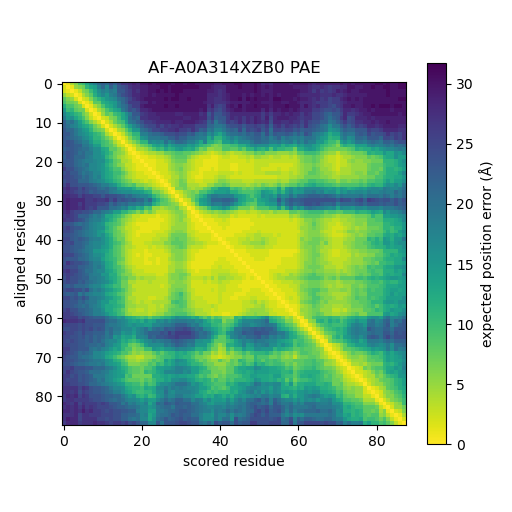 84 ? -4.094 -20.786 -4.808 1.00 57.81 84 THR A N 1
ATOM 684 C CA . THR A 1 84 ? -4.078 -21.229 -3.401 1.00 57.81 84 THR A CA 1
ATOM 685 C C . THR A 1 84 ? -5.187 -20.631 -2.528 1.00 57.81 84 THR A C 1
ATOM 687 O O . THR A 1 84 ? -5.351 -21.051 -1.384 1.00 57.81 84 THR A O 1
ATOM 690 N N . LEU A 1 85 ? -5.963 -19.667 -3.043 1.00 58.16 85 LEU A N 1
ATOM 691 C CA . LEU A 1 85 ? -7.056 -19.007 -2.312 1.00 58.16 85 LEU A CA 1
ATOM 692 C C . LEU A 1 85 ? -8.438 -19.621 -2.582 1.00 58.16 85 LEU A C 1
ATOM 694 O O . LEU A 1 85 ? -9.417 -19.223 -1.949 1.00 58.16 85 LEU A O 1
ATOM 698 N N . ALA A 1 86 ? -8.540 -20.585 -3.499 1.00 55.00 86 ALA A N 1
ATOM 699 C CA . ALA A 1 86 ? -9.758 -21.365 -3.654 1.00 55.00 86 ALA A CA 1
ATOM 700 C C . ALA A 1 86 ? -9.854 -22.371 -2.496 1.00 55.00 86 ALA A C 1
ATOM 702 O O . ALA A 1 86 ? -9.024 -23.270 -2.376 1.00 55.00 86 ALA A O 1
ATOM 703 N N . CYS A 1 87 ? -10.861 -22.216 -1.632 1.00 60.59 87 CYS A N 1
ATOM 704 C CA . CYS A 1 87 ? -11.239 -23.288 -0.713 1.00 60.59 87 CYS A CA 1
ATOM 705 C C . CYS A 1 87 ? -11.665 -24.504 -1.545 1.00 60.59 87 CYS A C 1
ATOM 707 O O . CYS A 1 87 ? -12.596 -24.389 -2.346 1.00 60.59 87 CYS A O 1
ATOM 709 N N . VAL A 1 88 ? -10.970 -25.629 -1.364 1.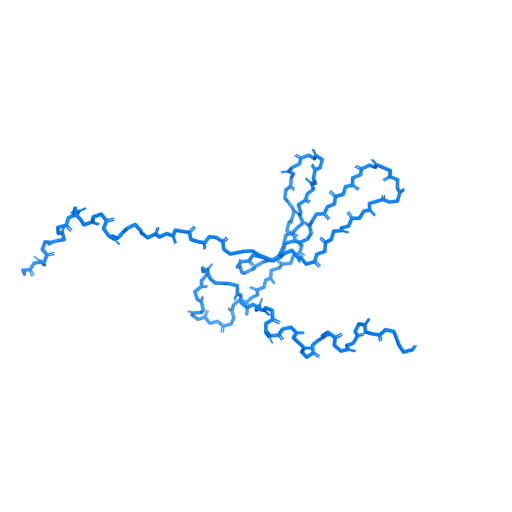00 58.50 88 VAL A N 1
ATOM 710 C CA . VAL A 1 88 ? -11.408 -26.953 -1.832 1.00 58.50 88 VAL A CA 1
ATOM 711 C C . VAL A 1 88 ? -12.456 -27.497 -0.871 1.00 58.50 88 VA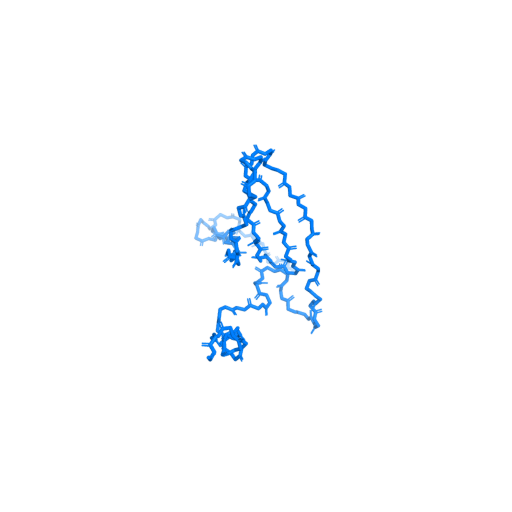L A C 1
ATOM 713 O O . VAL A 1 88 ? -12.244 -27.346 0.355 1.00 58.50 88 VAL A O 1
#